Protein AF-A0A160PR15-F1 (afdb_monomer)

pLDDT: mean 78.42, std 10.97, range [46.88, 95.19]

Solvent-accessible surface area (backbone atoms only — not comparable to full-atom values): 7725 Å² total; per-residue (Å²): 132,55,72,69,57,44,51,52,32,45,76,69,64,31,69,67,41,46,52,51,52,41,53,50,18,53,51,42,32,54,52,16,66,76,66,73,35,67,69,54,29,51,52,16,53,52,46,39,53,50,42,54,52,53,50,52,49,48,53,34,62,72,36,92,85,48,62,57,69,47,37,61,37,36,32,20,40,94,86,67,48,79,72,49,74,49,77,34,45,55,36,96,81,42,84,44,45,62,35,44,72,67,12,91,67,56,68,91,54,75,79,83,76,64,100,55,70,35,43,34,33,27,62,65,39,71,70,52,67,42,61,25,74,48,77,74,130

Nearest PDB structures (foldseek):
  8p18-assembly1_6  TM=6.652E-01  e=3.764E+00  Escherichia coli K-12
  1xil-assembly1_B-2  TM=4.614E-01  e=5.043E+00  Homo sapiens
  1qnm-assembly1_B-2  TM=4.656E-01  e=6.757E+00  Homo sapiens
  7svs-assembly1_G  TM=4.425E-01  e=8.539E+00  Trichoderma reesei QM6a
  1em1-assembly1_A  TM=3.896E-01  e=6.373E+00  Homo sapiens

Foldseek 3Di:
DDPVVLVVCVVVLPPVSLVVLLVVLVVQLVVCVVVVPVVSNVVSVVSNVVSVLSVLLVVLVVPPPRAPQWFKKWWAWPVRHTLDIDIFGQDPPDSAQLSCCVTPPHDFDDSVPDPTTIWIKGAQDPPHSHIDIHDDD

Organism: NCBI:txid2506452

Radius of gyration: 19.24 Å; Cα contacts (8 Å, |Δi|>4): 192; chains: 1; bounding box: 52×30×51 Å

Mean predicted aligned error: 11.8 Å

Sequence (137 aa):
MSNEEFIKKLANRDAEALNELDTVAATIQYAAVTNDESSTYSAAVLLSNTVTELRRIEEARLSDTLMPERATVQFFNEAGLSCGQEQWRIPDTAIDAEGMKDSPDYREINTGVGTGSCIIVVPEQAPWFKPAIIKQA

Secondary structure (DSSP, 8-state):
--HHHHHHHHHTT-HHHHHHHHHHHHHHHHHHHHHT-HHHHHHHHHHHHHHHHHHHHHHHHH-TTT--SEEEEEEE-TT--EEEEEEEEPPTT-SSGGGGGG-TT------SSSS-PPEEEE-S-TTT-S-EEE---

Structure (mmCIF, N/CA/C/O backbone):
data_AF-A0A160PR15-F1
#
_entry.id   AF-A0A160PR15-F1
#
loop_
_atom_site.group_PDB
_atom_site.id
_atom_site.type_symbol
_atom_site.label_atom_id
_atom_site.label_alt_id
_atom_site.label_comp_id
_atom_site.label_asym_id
_atom_site.label_entity_id
_atom_site.label_seq_id
_atom_site.pdbx_PDB_ins_code
_atom_site.Cartn_x
_atom_site.Cartn_y
_atom_site.Cartn_z
_atom_site.occupancy
_atom_site.B_iso_or_equiv
_atom_site.auth_seq_id
_atom_site.auth_comp_id
_atom_site.auth_asym_id
_atom_site.auth_atom_id
_atom_site.pdbx_PDB_model_num
ATOM 1 N N . MET A 1 1 ? -25.584 -2.984 12.905 1.00 72.69 1 MET A N 1
ATOM 2 C CA . MET A 1 1 ? -25.105 -3.629 11.666 1.00 72.69 1 MET A CA 1
ATOM 3 C C . MET A 1 1 ? -24.715 -5.062 11.992 1.00 72.69 1 MET A C 1
ATOM 5 O O . MET A 1 1 ? -24.337 -5.302 13.134 1.00 72.69 1 MET A O 1
ATOM 9 N N . SER A 1 2 ? -24.850 -6.021 11.072 1.00 85.56 2 SER A N 1
ATOM 10 C CA . SER A 1 2 ? -24.284 -7.360 11.308 1.00 85.56 2 SER A CA 1
ATOM 11 C C . SER A 1 2 ? -22.769 -7.347 11.061 1.00 85.56 2 SER A C 1
ATOM 13 O O . SER A 1 2 ? -22.281 -6.533 10.278 1.00 85.56 2 SER A O 1
ATOM 15 N N . ASN A 1 3 ? -22.017 -8.262 11.682 1.00 79.69 3 ASN A N 1
ATOM 16 C CA . ASN A 1 3 ? -20.568 -8.354 11.456 1.00 79.69 3 ASN A CA 1
ATOM 17 C C . ASN A 1 3 ? -20.227 -8.631 9.980 1.00 79.69 3 ASN A C 1
ATOM 19 O O . ASN A 1 3 ? -19.241 -8.112 9.470 1.00 79.69 3 ASN A O 1
ATOM 23 N N . GLU A 1 4 ? -21.048 -9.413 9.274 1.00 81.88 4 GLU A N 1
ATOM 24 C CA . GLU A 1 4 ? -20.848 -9.685 7.843 1.00 81.88 4 GLU A CA 1
ATOM 25 C C . GLU A 1 4 ? -21.034 -8.435 6.980 1.00 81.88 4 GLU A C 1
ATOM 27 O O . GLU A 1 4 ? -20.294 -8.217 6.022 1.00 81.88 4 GLU A O 1
ATOM 32 N N . GLU A 1 5 ? -22.024 -7.611 7.311 1.00 83.25 5 GLU A N 1
ATOM 33 C CA . GLU A 1 5 ? -22.297 -6.358 6.614 1.00 83.25 5 GLU A CA 1
ATOM 34 C C . GLU A 1 5 ? -21.197 -5.326 6.893 1.00 83.25 5 GLU A C 1
ATOM 36 O O . GLU A 1 5 ? -20.722 -4.673 5.966 1.00 83.25 5 GLU A O 1
ATOM 41 N N . PHE A 1 6 ? -20.703 -5.273 8.131 1.00 78.88 6 PHE A N 1
ATOM 42 C CA . PHE A 1 6 ? -19.568 -4.443 8.527 1.00 78.88 6 PHE A CA 1
ATOM 43 C C . PHE A 1 6 ? -18.274 -4.828 7.797 1.00 78.88 6 PHE A C 1
ATOM 45 O O . PHE A 1 6 ? -17.607 -3.969 7.226 1.00 78.88 6 PHE A O 1
ATOM 52 N N . ILE A 1 7 ? -17.949 -6.124 7.724 1.00 78.06 7 ILE A N 1
ATOM 53 C CA . ILE A 1 7 ? -16.769 -6.615 6.994 1.00 78.06 7 ILE A CA 1
ATOM 54 C C . ILE A 1 7 ? -16.881 -6.310 5.498 1.00 78.06 7 ILE A C 1
ATOM 56 O O . ILE A 1 7 ? -15.901 -5.894 4.885 1.00 78.06 7 ILE A O 1
ATOM 60 N N . LYS A 1 8 ? -18.067 -6.471 4.895 1.00 80.94 8 LYS A N 1
ATOM 61 C CA . LYS A 1 8 ? -18.286 -6.106 3.485 1.00 80.94 8 LYS A CA 1
ATOM 62 C C . LYS A 1 8 ? -18.105 -4.610 3.250 1.00 80.94 8 LYS A C 1
ATOM 64 O O . LYS A 1 8 ? -17.466 -4.228 2.274 1.00 80.94 8 LYS A O 1
ATOM 69 N N . LYS A 1 9 ? -18.633 -3.769 4.141 1.00 82.25 9 LYS A N 1
ATOM 70 C CA . LYS A 1 9 ? -18.433 -2.319 4.080 1.00 82.25 9 LYS A CA 1
ATOM 71 C C . LYS A 1 9 ? -16.954 -1.944 4.239 1.00 82.25 9 LYS A C 1
ATOM 73 O O . LYS A 1 9 ? -16.458 -1.158 3.441 1.00 82.25 9 LYS A O 1
ATOM 78 N N . LEU A 1 10 ? -16.221 -2.571 5.164 1.00 77.88 10 LEU A N 1
ATOM 79 C CA . LEU A 1 10 ? -14.770 -2.389 5.315 1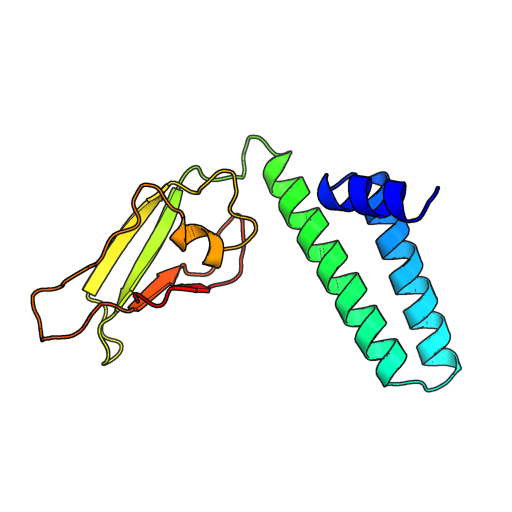.00 77.88 10 LEU A CA 1
ATOM 80 C C . LEU A 1 10 ? -13.978 -2.839 4.083 1.00 77.88 10 LEU A C 1
ATOM 82 O O . LEU A 1 10 ? -13.078 -2.127 3.646 1.00 77.88 10 LEU A O 1
ATOM 86 N N . ALA A 1 11 ? -14.318 -3.989 3.495 1.00 74.19 11 ALA A N 1
ATOM 87 C CA . ALA A 1 11 ? -13.685 -4.478 2.268 1.00 74.19 11 ALA A CA 1
ATOM 88 C C . ALA A 1 11 ? -13.883 -3.497 1.100 1.00 74.19 11 ALA A C 1
ATOM 90 O O . ALA A 1 11 ? -12.980 -3.306 0.288 1.00 74.19 11 ALA A O 1
ATOM 91 N N . ASN A 1 12 ? -15.037 -2.827 1.074 1.00 76.25 12 ASN A N 1
ATOM 92 C CA . ASN A 1 12 ? -15.360 -1.761 0.130 1.00 76.25 12 ASN A CA 1
ATOM 93 C C . ASN A 1 12 ? -14.921 -0.363 0.603 1.00 76.25 12 ASN A C 1
ATOM 95 O O . ASN A 1 12 ? -15.263 0.618 -0.050 1.00 76.25 12 ASN A O 1
ATOM 99 N N . ARG A 1 13 ? -14.171 -0.267 1.712 1.00 70.25 13 ARG A N 1
ATOM 100 C CA . ARG A 1 13 ? -13.600 0.976 2.269 1.00 70.25 13 ARG A CA 1
ATOM 101 C C . ARG A 1 13 ? -14.643 2.063 2.539 1.00 70.25 13 ARG A C 1
ATOM 103 O O . ARG A 1 13 ? -14.371 3.254 2.424 1.00 70.25 13 ARG A O 1
ATOM 110 N N . ASP A 1 14 ? -15.842 1.637 2.914 1.00 82.00 14 ASP A N 1
ATOM 111 C CA . ASP A 1 14 ? -16.953 2.518 3.241 1.00 82.00 14 ASP A CA 1
ATOM 112 C C . ASP A 1 14 ? -16.609 3.422 4.440 1.00 82.00 14 ASP A C 1
ATOM 114 O O . ASP A 1 14 ? -16.117 2.962 5.476 1.00 82.00 14 ASP A O 1
ATOM 118 N N . ALA A 1 15 ? -16.871 4.723 4.296 1.00 75.62 15 ALA A N 1
ATOM 119 C CA . ALA A 1 15 ? -16.492 5.733 5.282 1.00 75.62 15 ALA A CA 1
ATOM 120 C C . ALA A 1 15 ? -17.185 5.543 6.643 1.00 75.62 15 ALA A C 1
ATOM 122 O O . ALA A 1 15 ? -16.601 5.865 7.681 1.00 75.62 15 ALA A O 1
ATOM 123 N N . GLU A 1 16 ? -18.412 5.013 6.661 1.00 82.25 16 GLU A N 1
ATOM 124 C CA . GLU A 1 16 ? -19.141 4.709 7.895 1.00 82.25 16 GLU A CA 1
ATOM 125 C C . GLU A 1 16 ? -18.447 3.564 8.639 1.00 82.25 16 GLU A C 1
ATOM 127 O O . GLU A 1 16 ? -18.164 3.680 9.832 1.00 82.25 16 GLU A O 1
ATOM 132 N N . ALA A 1 17 ? -18.083 2.500 7.920 1.00 83.31 17 ALA A N 1
ATOM 133 C CA . ALA A 1 17 ? -17.412 1.348 8.511 1.00 83.31 17 ALA A CA 1
ATOM 134 C C . ALA A 1 17 ? -15.984 1.664 8.988 1.00 83.31 17 ALA A C 1
ATOM 136 O O . ALA A 1 17 ? -15.564 1.169 10.034 1.00 83.31 17 ALA A O 1
ATOM 137 N N . LEU A 1 18 ? -15.249 2.531 8.279 1.00 82.31 18 LEU A N 1
ATOM 138 C CA . LEU A 1 18 ? -13.946 3.024 8.741 1.00 82.31 18 LEU A CA 1
ATOM 139 C C . LEU A 1 18 ? -14.069 3.863 10.025 1.00 82.31 18 LEU A C 1
ATOM 141 O O . LEU A 1 18 ? -13.269 3.678 10.940 1.00 82.31 18 LEU A O 1
ATOM 145 N N . ASN A 1 19 ? -15.079 4.739 10.132 1.00 82.88 19 ASN A N 1
ATOM 146 C CA . ASN A 1 19 ? -15.346 5.520 11.351 1.00 82.88 19 ASN A CA 1
ATOM 147 C C . ASN A 1 19 ? -15.722 4.632 12.548 1.00 82.88 19 ASN A C 1
ATOM 149 O O . ASN A 1 19 ? -15.294 4.880 13.679 1.00 82.88 19 ASN A O 1
ATOM 153 N N . GLU A 1 20 ? -16.530 3.601 12.313 1.00 83.62 20 GLU A N 1
ATOM 154 C CA . GLU A 1 20 ? -16.929 2.652 13.351 1.00 83.62 20 GLU A CA 1
ATOM 155 C C . GLU A 1 20 ? -15.730 1.802 13.812 1.00 83.62 20 GLU A C 1
ATOM 157 O O . GLU A 1 20 ? -15.534 1.643 15.017 1.00 83.62 20 GLU A O 1
ATOM 162 N N . LEU A 1 21 ? -14.850 1.370 12.897 1.00 82.75 21 LEU A N 1
ATOM 163 C CA . LEU A 1 21 ? -13.610 0.664 13.250 1.00 82.75 21 LEU A CA 1
ATOM 164 C C . LEU A 1 21 ? -12.660 1.532 14.096 1.00 82.75 21 LEU A C 1
ATOM 166 O O . LEU A 1 21 ? -12.060 1.037 15.050 1.00 82.75 21 LEU A O 1
ATOM 170 N N . ASP A 1 22 ? -12.567 2.827 13.789 1.00 80.19 22 ASP A N 1
ATOM 171 C CA . ASP A 1 22 ? -11.781 3.811 14.547 1.00 80.19 22 ASP A CA 1
ATOM 172 C C . ASP A 1 22 ? -12.310 3.983 15.981 1.00 80.19 22 ASP A C 1
ATOM 174 O O . ASP A 1 22 ? -11.569 3.953 16.964 1.00 80.19 22 ASP A O 1
ATOM 178 N N . THR A 1 23 ? -13.635 4.083 16.107 1.00 82.75 23 THR A N 1
ATOM 179 C CA . THR A 1 23 ? -14.326 4.215 17.397 1.00 82.75 23 THR A CA 1
ATOM 180 C C . THR A 1 23 ? -14.117 2.971 18.262 1.00 82.75 23 THR A C 1
ATOM 182 O O . THR A 1 23 ? -13.875 3.076 19.470 1.00 82.75 23 THR A O 1
ATOM 185 N N . VAL A 1 24 ? -14.160 1.784 17.651 1.00 81.00 24 VAL A N 1
ATOM 186 C CA . VAL A 1 24 ? -13.853 0.516 18.323 1.00 81.00 24 VAL A CA 1
ATOM 187 C C . VAL A 1 24 ? -12.396 0.491 18.787 1.00 81.00 24 VAL A C 1
ATOM 189 O O . VAL A 1 24 ? -12.146 0.181 19.951 1.00 81.00 24 VAL A O 1
ATOM 192 N N . ALA A 1 25 ? -11.442 0.877 17.933 1.00 77.75 25 ALA A N 1
ATOM 193 C CA . ALA A 1 25 ? -10.027 0.935 18.299 1.00 77.75 25 ALA A CA 1
ATOM 194 C C . ALA A 1 25 ? -9.784 1.877 19.492 1.00 77.75 25 ALA A C 1
ATOM 196 O O . ALA A 1 25 ? -9.154 1.473 20.471 1.00 77.75 25 ALA A O 1
ATOM 197 N N . ALA A 1 26 ? -10.361 3.083 19.470 1.00 77.06 26 ALA A N 1
ATOM 198 C CA . ALA A 1 26 ? -10.264 4.051 20.564 1.00 77.06 26 ALA A CA 1
ATOM 199 C C . ALA A 1 26 ? -10.880 3.526 21.875 1.00 77.06 26 ALA A C 1
ATOM 201 O O . ALA A 1 26 ? -10.314 3.713 22.954 1.00 77.06 26 ALA A O 1
ATOM 202 N N . THR A 1 27 ? -12.013 2.822 21.788 1.00 79.62 27 THR A N 1
ATOM 203 C CA . THR A 1 27 ? -12.683 2.221 22.952 1.00 79.62 27 THR A CA 1
ATOM 204 C C . THR A 1 27 ? -11.827 1.124 23.585 1.00 79.62 27 THR A C 1
ATOM 206 O O . THR A 1 27 ? -11.654 1.102 24.805 1.00 79.62 27 THR A O 1
ATOM 209 N N . ILE A 1 28 ? -11.251 0.237 22.765 1.00 74.88 28 ILE A N 1
ATOM 210 C CA . ILE A 1 28 ? -10.356 -0.831 23.231 1.00 74.88 28 ILE A CA 1
ATOM 211 C C . ILE A 1 28 ? -9.089 -0.224 23.842 1.00 74.88 28 ILE A C 1
ATOM 213 O O . ILE A 1 28 ? -8.652 -0.668 24.901 1.00 74.88 28 ILE A O 1
ATOM 217 N N . GLN A 1 29 ? -8.525 0.820 23.228 1.00 73.00 29 GLN A N 1
ATOM 218 C CA . GLN A 1 29 ? -7.328 1.487 23.736 1.00 73.00 29 GLN A CA 1
ATOM 219 C C . GLN A 1 29 ? -7.579 2.133 25.103 1.00 73.00 29 GLN A C 1
ATOM 221 O O . GLN A 1 29 ? -6.786 1.936 26.022 1.00 73.00 29 GLN A O 1
ATOM 226 N N . TYR A 1 30 ? -8.699 2.847 25.265 1.00 72.25 30 TYR A N 1
ATOM 227 C CA . TYR A 1 30 ? -9.095 3.433 26.547 1.00 72.25 30 TYR A CA 1
ATOM 228 C C . TYR A 1 30 ? -9.264 2.357 27.628 1.00 72.25 30 TYR A C 1
ATOM 230 O O . TYR A 1 30 ? -8.679 2.473 28.704 1.00 72.25 30 TYR A O 1
ATOM 238 N N . ALA A 1 31 ? -9.988 1.274 27.319 1.00 68.12 31 ALA A N 1
ATOM 239 C CA . ALA A 1 31 ? -10.201 0.165 28.245 1.00 68.12 31 ALA A CA 1
ATOM 240 C C . ALA A 1 31 ? -8.889 -0.546 28.631 1.00 68.12 31 ALA A C 1
ATOM 242 O O . ALA A 1 31 ? -8.688 -0.890 29.797 1.00 68.12 31 ALA A O 1
ATOM 243 N N . ALA A 1 32 ? -7.974 -0.732 27.677 1.00 69.56 32 ALA A N 1
ATOM 244 C CA . ALA A 1 32 ? -6.684 -1.372 27.912 1.00 69.56 32 ALA A CA 1
ATOM 245 C C . ALA A 1 32 ? -5.763 -0.527 28.804 1.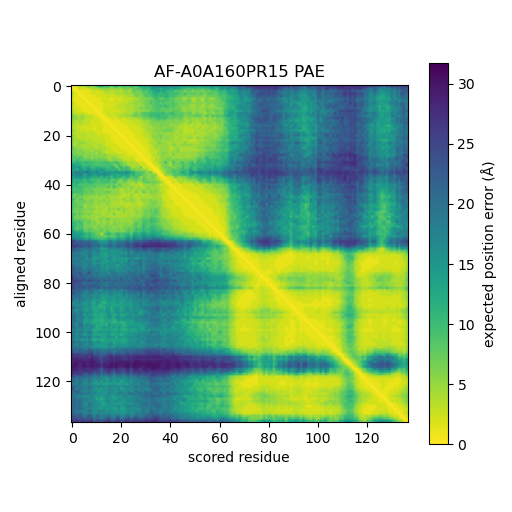00 69.56 32 ALA A C 1
ATOM 247 O O . ALA A 1 32 ? -5.097 -1.078 29.677 1.00 69.56 32 ALA A O 1
ATOM 248 N N . VAL A 1 33 ? -5.766 0.803 28.636 1.00 67.88 33 VAL A N 1
ATOM 249 C CA . VAL A 1 33 ? -5.029 1.731 29.515 1.00 67.88 33 VAL A CA 1
ATOM 250 C C . VAL A 1 33 ? -5.588 1.695 30.936 1.00 67.88 33 VAL A C 1
ATOM 252 O O . VAL A 1 33 ? -4.822 1.704 31.894 1.00 67.88 33 VAL A O 1
ATOM 255 N N . THR A 1 34 ? -6.912 1.626 31.094 1.00 70.88 34 THR A N 1
ATOM 256 C CA . THR A 1 34 ? -7.532 1.580 32.428 1.00 70.88 34 THR A CA 1
ATOM 257 C C . THR A 1 34 ? -7.332 0.251 33.158 1.00 70.88 34 THR A C 1
ATOM 259 O O . THR A 1 34 ? -7.350 0.243 34.385 1.00 70.88 34 THR A O 1
ATOM 262 N N . ASN A 1 35 ? -7.135 -0.852 32.426 1.00 74.31 35 ASN A N 1
ATOM 263 C CA . ASN A 1 35 ? -7.011 -2.206 32.985 1.00 74.31 35 ASN A CA 1
ATOM 264 C C . ASN A 1 35 ? -5.572 -2.766 32.963 1.00 74.31 35 ASN A C 1
ATOM 266 O O . ASN A 1 35 ? -5.376 -3.920 33.329 1.00 74.31 35 ASN A O 1
ATOM 270 N N . ASP A 1 36 ? -4.580 -1.967 32.550 1.00 68.06 36 ASP A N 1
ATOM 271 C CA . ASP A 1 36 ? -3.157 -2.347 32.437 1.00 68.06 36 ASP A CA 1
ATOM 272 C C . ASP A 1 36 ? -2.903 -3.586 31.539 1.00 68.06 36 ASP A C 1
ATOM 274 O O . ASP A 1 36 ? -2.006 -4.401 31.762 1.00 68.06 36 ASP A O 1
ATOM 278 N N . GLU A 1 37 ? -3.712 -3.747 30.485 1.00 75.81 37 GLU A N 1
ATOM 279 C CA . GLU A 1 37 ? -3.624 -4.874 29.548 1.00 75.81 37 GLU A CA 1
ATOM 280 C C . GLU A 1 37 ? -2.782 -4.514 28.312 1.00 75.81 37 GLU A C 1
ATOM 282 O O . GLU A 1 37 ? -3.292 -4.083 27.272 1.00 75.81 37 GLU A O 1
ATOM 287 N N . SER A 1 38 ? -1.463 -4.708 28.399 1.00 68.25 38 SER A N 1
ATOM 288 C CA . SER A 1 38 ? -0.527 -4.273 27.345 1.00 68.25 38 SER A CA 1
ATOM 289 C C . SER A 1 38 ? -0.738 -4.945 25.974 1.00 68.25 38 SER A C 1
ATOM 291 O O . SER A 1 38 ? -0.497 -4.326 24.932 1.00 68.25 38 SER A O 1
ATOM 293 N N . SER A 1 39 ? -1.228 -6.189 25.938 1.00 69.44 39 SER A N 1
ATOM 294 C CA . SER A 1 39 ? -1.545 -6.909 24.696 1.00 69.44 39 SER A CA 1
ATOM 295 C C . SER A 1 39 ? -2.792 -6.346 24.009 1.00 69.44 39 SER A C 1
ATOM 297 O O . SER A 1 39 ? -2.779 -6.125 22.797 1.00 69.44 39 SER A O 1
ATOM 299 N N . THR A 1 40 ? -3.837 -6.045 24.782 1.00 74.19 40 THR A N 1
ATOM 300 C CA . THR A 1 40 ? -5.079 -5.413 24.315 1.00 74.19 40 THR A CA 1
ATOM 301 C C . THR A 1 40 ? -4.807 -3.997 23.797 1.00 74.19 40 THR A C 1
ATOM 303 O O . THR A 1 40 ? -5.313 -3.608 22.743 1.00 74.19 40 THR A O 1
ATOM 306 N N . TYR A 1 41 ? -3.916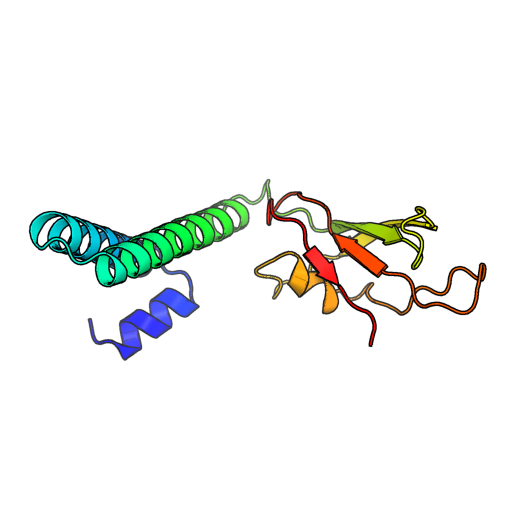 -3.258 24.466 1.00 72.19 41 TYR A N 1
ATOM 307 C CA . TYR A 1 41 ? -3.441 -1.951 24.006 1.00 72.19 41 TYR A CA 1
ATOM 308 C C . TYR A 1 41 ? -2.698 -2.047 22.666 1.00 72.19 41 TYR A C 1
ATOM 310 O O . TYR A 1 41 ? -2.972 -1.285 21.741 1.00 72.19 41 TYR A O 1
ATOM 318 N N . SER A 1 42 ? -1.793 -3.021 22.533 1.00 72.75 42 SER A N 1
ATOM 319 C CA . SER A 1 42 ? -1.025 -3.233 21.298 1.00 72.75 42 SER A CA 1
ATOM 320 C C . SER A 1 42 ? -1.931 -3.572 20.109 1.00 72.75 42 SER A C 1
ATOM 322 O O . SER A 1 42 ? -1.732 -3.050 19.011 1.00 72.75 42 SER A O 1
ATOM 324 N N . ALA A 1 43 ? -2.962 -4.394 20.327 1.00 72.94 43 ALA A N 1
ATOM 325 C CA . ALA A 1 43 ? -3.964 -4.704 19.310 1.00 72.94 43 ALA A CA 1
ATOM 326 C C . ALA A 1 43 ? -4.775 -3.462 18.897 1.00 72.94 43 ALA A C 1
ATOM 328 O O . ALA A 1 43 ? -4.996 -3.247 17.705 1.00 72.94 43 ALA A O 1
ATOM 329 N N . ALA A 1 44 ? -5.167 -2.616 19.854 1.00 74.75 44 ALA A N 1
ATOM 330 C CA . ALA A 1 44 ? -5.891 -1.375 19.577 1.00 74.75 44 ALA A CA 1
ATOM 331 C C . ALA A 1 44 ? -5.062 -0.378 18.753 1.00 74.75 44 ALA A C 1
ATOM 333 O O . ALA A 1 44 ? -5.569 0.210 17.798 1.00 74.75 44 ALA A O 1
ATOM 334 N N . VAL A 1 45 ? -3.771 -0.239 19.070 1.00 74.69 45 VAL A N 1
ATOM 335 C CA . VAL A 1 45 ? -2.839 0.594 18.296 1.00 74.69 45 VAL A CA 1
ATOM 336 C C . VAL A 1 45 ? -2.687 0.063 16.868 1.00 74.69 45 VAL A C 1
ATOM 338 O O . VAL A 1 45 ? -2.726 0.843 15.918 1.00 74.69 45 VAL A O 1
ATOM 341 N N . LEU A 1 46 ? -2.565 -1.258 16.685 1.00 76.88 46 LEU A N 1
ATOM 342 C CA . LEU A 1 46 ? -2.503 -1.872 15.354 1.00 76.88 46 LEU A CA 1
ATOM 343 C C . LEU A 1 46 ? -3.777 -1.587 14.536 1.00 76.88 46 LEU A C 1
ATOM 345 O O . LEU A 1 46 ? -3.691 -1.226 13.361 1.00 76.88 46 LEU A O 1
ATOM 349 N N . LEU A 1 47 ? -4.948 -1.713 15.164 1.00 77.06 47 LEU A N 1
ATOM 350 C CA . LEU A 1 47 ? -6.246 -1.396 14.563 1.00 77.06 47 LEU A CA 1
ATOM 351 C C . LEU A 1 47 ? -6.339 0.078 14.146 1.00 77.06 47 LEU A C 1
ATOM 353 O O . LEU A 1 47 ? -6.668 0.355 12.995 1.00 77.06 47 LEU A O 1
ATOM 357 N N . SER A 1 48 ? -5.983 1.015 15.028 1.00 74.69 48 SER A N 1
ATOM 358 C CA . SER A 1 48 ? -6.012 2.456 14.730 1.00 74.69 48 SER A CA 1
ATOM 359 C C . SER A 1 48 ? -5.040 2.841 13.604 1.00 74.69 48 SER A C 1
ATOM 361 O O . SER A 1 48 ? -5.406 3.568 12.675 1.00 74.69 48 SER A O 1
ATOM 363 N N . ASN A 1 49 ? -3.829 2.274 13.609 1.00 76.25 49 ASN A N 1
ATOM 364 C CA . ASN A 1 49 ? -2.873 2.456 12.516 1.00 76.25 49 ASN A CA 1
ATOM 365 C C . ASN A 1 49 ? -3.438 1.926 11.190 1.00 76.25 49 ASN A C 1
ATOM 367 O O . ASN A 1 49 ? -3.321 2.586 10.162 1.00 76.25 49 ASN A O 1
ATOM 371 N N . THR A 1 50 ? -4.100 0.767 11.213 1.00 77.00 50 THR A N 1
ATOM 372 C CA . THR A 1 50 ? -4.724 0.181 10.017 1.00 77.00 50 THR A CA 1
ATOM 373 C C . THR A 1 50 ? -5.846 1.071 9.475 1.00 77.00 50 THR A C 1
ATOM 375 O O . THR A 1 50 ? -5.902 1.309 8.271 1.00 77.00 50 THR A O 1
ATOM 378 N N . VAL A 1 51 ? -6.705 1.620 10.342 1.00 78.56 51 VAL A N 1
ATOM 379 C CA . VAL A 1 51 ? -7.766 2.565 9.940 1.00 78.56 51 VAL A CA 1
ATOM 380 C C . VAL A 1 51 ? -7.175 3.822 9.305 1.00 78.56 51 VAL A C 1
ATOM 382 O O . VAL A 1 51 ? -7.648 4.256 8.255 1.00 78.56 51 VAL A O 1
ATOM 385 N N . THR A 1 52 ? -6.126 4.384 9.909 1.00 72.00 52 THR A N 1
ATOM 386 C CA . THR A 1 52 ? -5.443 5.579 9.393 1.00 72.00 52 THR A CA 1
ATOM 387 C C . THR A 1 52 ? -4.892 5.338 7.987 1.00 72.00 52 THR A C 1
ATOM 389 O O . THR A 1 52 ? -5.086 6.157 7.090 1.00 72.00 52 THR A O 1
ATOM 392 N N . GLU A 1 53 ? -4.261 4.183 7.763 1.00 72.00 53 GLU A N 1
ATOM 393 C CA . GLU A 1 53 ? -3.748 3.799 6.446 1.00 72.00 53 GLU A CA 1
ATOM 394 C C . GLU A 1 53 ? -4.864 3.611 5.414 1.00 72.00 53 GLU A C 1
ATOM 396 O O . GLU A 1 53 ? -4.754 4.111 4.296 1.00 72.00 53 GLU A O 1
ATOM 401 N N . LEU A 1 54 ? -5.961 2.946 5.788 1.00 72.44 54 LEU A N 1
ATOM 402 C CA . LEU A 1 54 ? -7.105 2.743 4.898 1.00 72.44 54 LEU A CA 1
ATOM 403 C C . LEU A 1 54 ? -7.770 4.065 4.499 1.00 72.44 54 LEU A C 1
ATOM 405 O O . LEU A 1 54 ? -8.077 4.251 3.322 1.00 72.44 54 LEU A O 1
ATOM 409 N N . ARG A 1 55 ? -7.948 4.999 5.444 1.00 70.94 55 ARG A N 1
ATOM 410 C CA . ARG A 1 55 ? -8.466 6.345 5.147 1.00 70.94 55 ARG A CA 1
ATOM 411 C C . ARG A 1 55 ? -7.552 7.094 4.193 1.00 70.94 55 ARG A C 1
ATOM 413 O O . ARG A 1 55 ? -8.033 7.651 3.220 1.00 70.94 55 ARG A O 1
ATOM 420 N N . ARG A 1 56 ? -6.243 7.068 4.439 1.00 70.56 56 ARG A N 1
ATOM 421 C CA . ARG A 1 56 ? -5.259 7.743 3.589 1.00 70.56 56 ARG A CA 1
ATOM 422 C C . ARG A 1 56 ? -5.276 7.209 2.156 1.00 70.56 56 ARG A C 1
ATOM 424 O O . ARG A 1 56 ? -5.224 7.994 1.214 1.00 70.56 56 ARG A O 1
ATOM 431 N N . ILE A 1 57 ? -5.377 5.888 1.987 1.00 68.12 57 ILE A N 1
ATOM 432 C CA . ILE A 1 57 ? -5.521 5.254 0.667 1.00 68.12 57 ILE A CA 1
ATOM 433 C C . ILE A 1 57 ? -6.819 5.715 -0.007 1.00 68.12 57 ILE A C 1
ATOM 435 O O . ILE A 1 57 ? -6.813 6.022 -1.198 1.00 68.12 57 ILE A O 1
ATOM 439 N N . GLU A 1 58 ? -7.924 5.783 0.737 1.00 69.00 58 GLU A N 1
ATOM 440 C CA . GLU A 1 58 ? -9.215 6.209 0.193 1.00 69.00 58 GLU A CA 1
ATOM 441 C C . GLU A 1 58 ? -9.244 7.706 -0.152 1.00 69.00 58 GLU A C 1
ATOM 443 O O . GLU A 1 58 ? -9.739 8.078 -1.211 1.00 69.00 58 GLU A O 1
ATOM 448 N N . GLU A 1 59 ? -8.639 8.567 0.665 1.00 67.56 59 GLU A N 1
ATOM 449 C CA . GLU A 1 59 ? -8.460 9.994 0.375 1.00 67.56 59 GLU A CA 1
ATOM 450 C C . GLU A 1 59 ? -7.597 10.214 -0.875 1.00 67.56 59 GLU A C 1
ATOM 452 O O . GLU A 1 59 ? -7.956 11.015 -1.740 1.00 67.56 59 GLU A O 1
ATOM 457 N N . ALA A 1 60 ? -6.501 9.460 -1.017 1.00 62.25 60 ALA A N 1
ATOM 458 C CA . ALA A 1 60 ? -5.664 9.490 -2.214 1.00 62.25 60 ALA A CA 1
ATOM 459 C C . ALA A 1 60 ? -6.418 9.014 -3.468 1.00 62.25 60 ALA A C 1
ATOM 461 O O . ALA A 1 60 ? -6.147 9.505 -4.559 1.00 62.25 60 ALA A O 1
ATOM 462 N N . ARG A 1 61 ? -7.372 8.084 -3.317 1.00 63.00 61 ARG A N 1
ATOM 463 C CA . ARG A 1 61 ? -8.221 7.579 -4.406 1.00 63.00 61 ARG A CA 1
ATOM 464 C C . ARG A 1 61 ? -9.333 8.553 -4.799 1.00 63.00 61 ARG A C 1
ATOM 466 O O . ARG A 1 61 ? -9.631 8.685 -5.979 1.00 63.00 61 ARG A O 1
ATOM 473 N N . LEU A 1 62 ? -9.981 9.187 -3.820 1.00 63.91 62 LEU A N 1
ATOM 474 C CA . LEU A 1 62 ? -11.085 10.132 -4.035 1.00 63.91 62 LEU A CA 1
ATOM 475 C C . LEU A 1 62 ? -10.602 11.492 -4.548 1.00 63.91 62 LEU A C 1
ATOM 477 O O . LEU A 1 62 ? -11.371 12.235 -5.156 1.00 63.91 62 LEU A O 1
ATOM 481 N N . SER A 1 63 ? -9.335 11.826 -4.314 1.00 60.75 63 SER A N 1
ATOM 482 C CA . SER A 1 63 ? -8.684 12.934 -4.993 1.00 60.75 63 SER A CA 1
ATOM 483 C C . SER A 1 63 ? -8.257 12.486 -6.394 1.00 60.75 63 SER A C 1
ATOM 485 O O . SER A 1 63 ? -7.204 11.876 -6.556 1.00 60.75 63 SER A O 1
ATOM 487 N N . ASP A 1 64 ? -9.028 12.875 -7.419 1.00 50.03 64 ASP A N 1
ATOM 488 C CA . ASP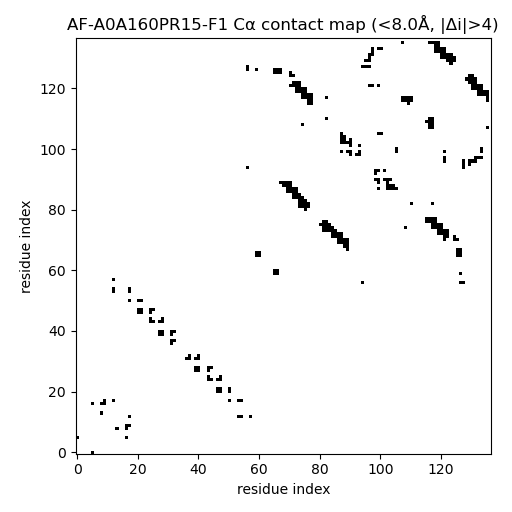 A 1 64 ? -8.691 12.742 -8.859 1.00 50.03 64 ASP A CA 1
ATOM 489 C C . ASP A 1 64 ? -7.296 13.309 -9.228 1.00 50.03 64 ASP A C 1
ATOM 491 O O . ASP A 1 64 ? -6.814 13.159 -10.349 1.00 50.03 64 ASP A O 1
ATOM 495 N N . THR A 1 65 ? -6.634 13.983 -8.289 1.00 53.47 65 THR A N 1
ATOM 496 C CA . THR A 1 65 ? -5.357 14.671 -8.442 1.00 53.47 65 THR A CA 1
ATOM 497 C C . THR A 1 65 ? -4.149 13.919 -7.860 1.00 53.47 65 THR A C 1
ATOM 499 O O . THR A 1 65 ? -3.032 14.396 -8.061 1.00 53.47 65 THR A O 1
ATOM 502 N N . LEU A 1 66 ? -4.309 12.799 -7.131 1.00 57.41 66 LEU A N 1
ATOM 503 C CA . LEU A 1 66 ? -3.224 12.241 -6.290 1.00 57.41 66 LEU A CA 1
ATOM 504 C C . LEU A 1 66 ? -2.887 10.749 -6.452 1.00 57.41 66 LEU A C 1
ATOM 506 O O . LEU A 1 66 ? -1.908 10.309 -5.848 1.00 57.41 66 LEU A O 1
ATOM 510 N N . MET A 1 67 ? -3.611 9.978 -7.265 1.00 64.62 67 MET A N 1
ATOM 511 C CA . MET A 1 67 ? -3.186 8.623 -7.645 1.00 64.62 67 MET A CA 1
ATOM 512 C C . MET A 1 67 ? -2.339 8.706 -8.920 1.00 64.62 67 MET A C 1
ATOM 514 O O . MET A 1 67 ? -2.900 8.811 -10.012 1.00 64.62 67 MET A O 1
ATOM 518 N N . PRO A 1 68 ? -0.996 8.712 -8.832 1.00 76.56 68 PRO A N 1
ATOM 519 C CA . PRO A 1 68 ? -0.188 8.669 -10.037 1.00 76.56 68 PRO A CA 1
ATOM 520 C C . PRO A 1 68 ? -0.472 7.356 -10.776 1.00 76.56 68 PRO A C 1
ATO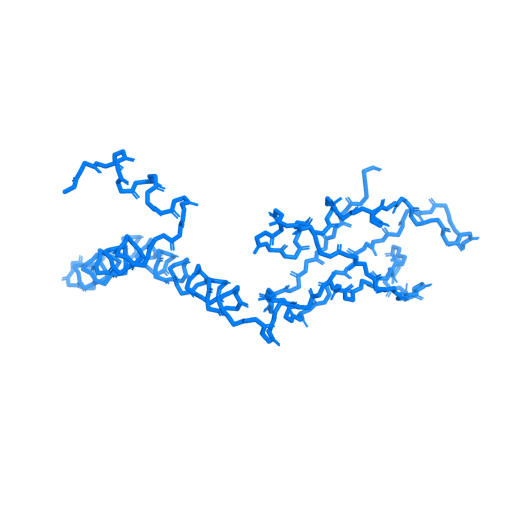M 522 O O . PRO A 1 68 ? -0.463 6.289 -10.179 1.00 76.56 68 PRO A O 1
ATOM 525 N N . GLU A 1 69 ? -0.680 7.405 -12.092 1.00 87.75 69 GLU A N 1
ATOM 526 C CA . GLU A 1 69 ? -0.880 6.186 -12.900 1.00 87.75 69 GLU A CA 1
ATOM 527 C C . GLU A 1 69 ? 0.357 5.271 -12.902 1.00 87.75 69 GLU A C 1
ATOM 529 O O . GLU A 1 69 ? 0.308 4.122 -13.352 1.00 87.75 69 GLU A O 1
ATOM 534 N N . ARG A 1 70 ? 1.502 5.800 -12.455 1.00 92.88 70 ARG A N 1
ATOM 535 C CA . ARG A 1 70 ? 2.794 5.126 -12.453 1.00 92.88 70 ARG A CA 1
ATOM 536 C C . ARG A 1 70 ? 3.540 5.345 -11.147 1.00 92.88 70 ARG A C 1
ATOM 538 O O . ARG A 1 70 ? 3.509 6.433 -10.583 1.00 92.88 70 ARG A O 1
ATOM 545 N N . ALA A 1 71 ? 4.270 4.321 -10.732 1.00 92.81 71 ALA A N 1
ATOM 546 C CA . ALA A 1 71 ? 5.205 4.369 -9.626 1.00 92.81 71 ALA A CA 1
ATOM 547 C C . ALA A 1 71 ? 6.638 4.204 -10.136 1.00 92.81 71 ALA A C 1
ATOM 549 O O . ALA A 1 71 ? 6.920 3.442 -11.066 1.00 92.81 71 ALA A O 1
ATOM 550 N N . THR A 1 72 ? 7.560 4.891 -9.473 1.00 94.88 72 THR A N 1
ATOM 551 C CA . THR A 1 72 ? 8.994 4.691 -9.658 1.00 94.88 72 THR A CA 1
ATOM 552 C C . THR A 1 72 ? 9.382 3.317 -9.136 1.00 94.88 72 THR A C 1
ATOM 554 O O . THR A 1 72 ? 8.979 2.940 -8.040 1.00 94.88 72 THR A O 1
ATOM 557 N N . VAL A 1 73 ? 10.205 2.592 -9.882 1.00 93.81 73 VAL A N 1
ATOM 558 C CA . VAL A 1 73 ? 10.747 1.296 -9.480 1.00 93.81 73 VAL A CA 1
ATOM 559 C C . VAL A 1 73 ? 12.250 1.311 -9.710 1.00 93.81 73 VAL A C 1
ATOM 561 O O . VAL A 1 73 ? 12.716 1.711 -10.774 1.00 93.81 73 VAL A O 1
ATOM 564 N N . GLN A 1 74 ? 13.017 0.923 -8.698 1.00 92.88 74 GLN A N 1
ATOM 565 C CA . GLN A 1 74 ? 14.475 0.900 -8.714 1.00 92.88 74 GLN A CA 1
ATOM 566 C C . GLN A 1 74 ? 14.976 -0.540 -8.711 1.00 92.88 74 GLN A C 1
ATOM 568 O O . GLN A 1 74 ? 14.417 -1.404 -8.038 1.00 92.88 74 GLN A O 1
ATOM 573 N N . PHE A 1 75 ? 16.053 -0.789 -9.446 1.00 89.94 75 PHE A N 1
ATOM 574 C CA . PHE A 1 75 ? 16.664 -2.107 -9.552 1.00 89.94 75 PHE A CA 1
ATOM 575 C C . PHE A 1 75 ? 18.027 -2.097 -8.883 1.00 89.94 75 PHE A C 1
ATOM 577 O O . PHE A 1 75 ? 18.834 -1.194 -9.121 1.00 89.94 75 PHE A O 1
ATOM 584 N N . PHE A 1 76 ? 18.300 -3.125 -8.092 1.00 86.12 76 PHE A N 1
ATOM 585 C CA . PHE A 1 76 ? 19.577 -3.325 -7.424 1.00 86.12 76 PHE A CA 1
ATOM 586 C C . PHE A 1 76 ? 20.062 -4.753 -7.653 1.00 86.12 76 PHE A C 1
ATOM 588 O O . PHE A 1 76 ? 19.260 -5.682 -7.694 1.00 86.12 76 PHE A O 1
ATOM 595 N N . ASN A 1 77 ? 21.371 -4.945 -7.789 1.00 82.50 77 ASN A N 1
ATOM 596 C CA . ASN A 1 77 ? 21.946 -6.289 -7.759 1.00 82.50 77 ASN A CA 1
ATOM 597 C C . ASN A 1 77 ? 22.056 -6.806 -6.312 1.00 82.50 77 ASN A C 1
ATOM 599 O O . ASN A 1 77 ? 21.796 -6.079 -5.352 1.00 82.50 77 ASN A O 1
ATOM 603 N N . GLU A 1 78 ? 22.498 -8.052 -6.141 1.00 79.56 78 GLU A N 1
ATOM 604 C CA . GLU A 1 78 ? 22.680 -8.672 -4.817 1.00 79.56 78 GLU A CA 1
ATOM 605 C C . GLU A 1 78 ? 23.697 -7.940 -3.922 1.00 79.56 78 GLU A C 1
ATOM 607 O O . GLU A 1 78 ? 23.630 -8.035 -2.699 1.00 79.56 78 GLU A O 1
ATOM 612 N N . ALA A 1 79 ? 24.618 -7.173 -4.513 1.00 80.38 79 ALA A N 1
ATOM 613 C CA . ALA A 1 79 ? 25.575 -6.340 -3.785 1.00 80.38 79 ALA A CA 1
ATOM 614 C C . ALA A 1 79 ? 24.998 -4.968 -3.374 1.00 80.38 79 ALA A C 1
ATOM 616 O O . ALA A 1 79 ? 25.716 -4.150 -2.799 1.00 80.38 79 ALA A O 1
ATOM 617 N N . GLY A 1 80 ? 23.726 -4.690 -3.685 1.00 77.56 80 GLY A N 1
ATOM 618 C CA . GLY A 1 80 ? 23.067 -3.414 -3.404 1.00 77.56 80 GLY A CA 1
ATOM 619 C C . GLY A 1 80 ? 23.473 -2.273 -4.343 1.00 77.56 80 GLY A C 1
ATOM 620 O O . GLY A 1 80 ? 23.175 -1.115 -4.059 1.00 77.56 80 GLY A O 1
ATOM 621 N N . LEU A 1 81 ? 24.148 -2.560 -5.461 1.00 82.19 81 LEU A N 1
ATOM 622 C CA . LEU A 1 81 ? 24.487 -1.552 -6.467 1.00 82.19 81 LEU A CA 1
ATOM 623 C C . LEU A 1 81 ? 23.288 -1.300 -7.380 1.00 82.19 81 LEU A C 1
ATOM 625 O O . LEU A 1 81 ? 22.683 -2.240 -7.902 1.00 82.19 81 LEU A O 1
ATOM 629 N N . SER A 1 82 ? 22.972 -0.021 -7.596 1.00 84.81 82 SER A N 1
ATOM 630 C CA . SER A 1 82 ? 21.888 0.369 -8.495 1.00 84.81 82 SER A CA 1
ATOM 631 C C . SER A 1 82 ? 22.189 -0.079 -9.921 1.00 84.81 82 SER A C 1
ATOM 633 O O . SER A 1 82 ? 23.267 0.164 -10.462 1.00 84.81 82 SER A O 1
ATOM 635 N N . CYS A 1 83 ? 21.207 -0.741 -10.513 1.00 77.38 83 CYS A N 1
ATOM 636 C CA . CYS A 1 83 ? 21.225 -1.246 -11.875 1.00 77.38 83 CYS A CA 1
ATOM 637 C C . CYS A 1 83 ? 20.348 -0.418 -12.819 1.00 77.38 83 CYS A C 1
ATOM 639 O O . CYS A 1 83 ? 20.458 -0.547 -14.036 1.00 77.38 83 CYS A O 1
ATOM 641 N N . GLY A 1 84 ? 19.475 0.428 -12.271 1.00 86.75 84 GLY A N 1
ATOM 642 C CA . GLY A 1 84 ? 18.606 1.301 -13.045 1.00 86.75 84 GLY A CA 1
ATOM 643 C C . GLY A 1 84 ? 17.352 1.714 -12.287 1.00 86.75 84 GLY A C 1
ATOM 644 O O . GLY A 1 84 ? 17.135 1.329 -11.136 1.00 86.75 84 GLY A O 1
ATOM 645 N N . GLN A 1 85 ? 16.523 2.499 -12.968 1.00 92.12 85 GLN A N 1
ATOM 646 C CA . GLN A 1 85 ? 15.224 2.952 -12.488 1.00 92.12 85 GLN A CA 1
ATOM 647 C C . GLN A 1 85 ? 14.245 3.056 -13.662 1.00 92.12 85 GLN A C 1
ATOM 649 O O . GLN A 1 85 ? 14.611 3.536 -14.735 1.00 92.12 85 GLN A O 1
ATOM 654 N N . GLU A 1 86 ? 12.997 2.656 -13.439 1.00 93.81 86 GLU A N 1
ATOM 655 C CA . GLU A 1 86 ? 11.892 2.735 -14.396 1.00 93.81 86 GLU A CA 1
ATOM 656 C C . GLU A 1 86 ? 10.628 3.335 -13.756 1.00 93.81 86 GLU A C 1
ATOM 658 O O . GLU A 1 86 ? 10.557 3.547 -12.546 1.00 93.81 86 GLU A O 1
ATOM 663 N N . GLN A 1 87 ? 9.633 3.635 -14.594 1.00 95.19 87 GLN A N 1
ATOM 664 C CA . GLN A 1 87 ? 8.281 4.022 -14.186 1.00 95.19 87 GLN A CA 1
ATOM 665 C C . GLN A 1 87 ? 7.314 2.928 -14.628 1.00 95.19 87 GLN A C 1
ATOM 667 O O . GLN A 1 87 ? 7.149 2.719 -15.832 1.00 95.19 87 GLN A O 1
ATOM 672 N N . TRP A 1 88 ? 6.687 2.248 -13.675 1.00 94.62 88 TRP A N 1
ATOM 673 C CA . TRP A 1 88 ? 5.764 1.142 -13.926 1.00 94.62 88 TRP A CA 1
ATOM 674 C C . TRP A 1 88 ? 4.336 1.558 -13.621 1.00 94.62 88 TRP A C 1
ATOM 676 O O . TRP A 1 88 ? 4.097 2.299 -12.672 1.00 94.62 88 TRP A O 1
ATOM 686 N N . ARG A 1 89 ? 3.383 1.074 -14.412 1.00 94.38 89 ARG A N 1
ATOM 687 C CA . ARG A 1 89 ? 1.954 1.306 -14.199 1.00 94.38 89 ARG A CA 1
ATOM 688 C C . ARG A 1 89 ? 1.503 0.700 -12.880 1.00 94.38 89 ARG A C 1
ATOM 690 O O . ARG A 1 89 ? 1.818 -0.459 -12.597 1.00 94.38 89 ARG A O 1
ATOM 697 N N . ILE A 1 90 ? 0.756 1.481 -12.109 1.00 91.06 90 ILE A N 1
ATOM 698 C CA . ILE A 1 90 ? 0.154 1.025 -10.859 1.00 91.06 90 ILE A CA 1
ATOM 699 C C . ILE A 1 90 ? -1.079 0.171 -11.193 1.00 91.06 90 ILE A C 1
ATOM 701 O O . ILE A 1 90 ? -1.957 0.655 -11.905 1.00 91.06 90 ILE A O 1
AT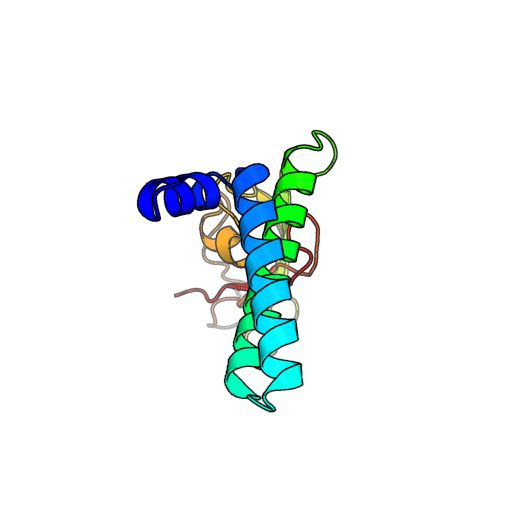OM 705 N N . PRO A 1 91 ? -1.166 -1.090 -10.728 1.00 88.81 91 PRO A N 1
ATOM 706 C CA . PRO A 1 91 ? -2.388 -1.882 -10.852 1.00 88.81 91 PRO A CA 1
ATOM 707 C C . PRO A 1 91 ? -3.551 -1.255 -10.087 1.00 88.81 91 PRO A C 1
ATOM 709 O O . PRO A 1 91 ? -3.375 -0.843 -8.941 1.00 88.81 91 PRO A O 1
ATOM 712 N N . ASP A 1 92 ? -4.764 -1.334 -10.636 1.00 81.00 92 ASP A N 1
ATOM 713 C CA . ASP A 1 92 ? -5.992 -0.918 -9.935 1.00 81.00 92 ASP A CA 1
ATOM 714 C C . ASP A 1 92 ? -6.195 -1.669 -8.602 1.00 81.00 92 ASP A C 1
ATOM 716 O O . ASP A 1 92 ? -6.864 -1.190 -7.686 1.00 81.00 92 ASP A O 1
ATOM 720 N N . THR A 1 93 ? -5.606 -2.862 -8.478 1.00 80.56 93 THR A N 1
ATOM 721 C CA . THR A 1 93 ? -5.671 -3.720 -7.290 1.00 80.56 93 THR A CA 1
ATOM 722 C C . THR A 1 93 ? -4.581 -3.436 -6.252 1.00 80.56 93 THR A C 1
ATOM 724 O O . THR A 1 93 ? -4.611 -4.040 -5.179 1.00 80.56 93 THR A O 1
ATOM 727 N N . ALA A 1 94 ? -3.611 -2.557 -6.530 1.00 83.81 94 ALA A N 1
ATOM 728 C CA . ALA A 1 94 ? -2.459 -2.335 -5.656 1.00 83.81 94 ALA A CA 1
ATOM 729 C C . ALA A 1 94 ? -2.820 -1.478 -4.428 1.00 83.81 94 ALA A C 1
ATOM 731 O O . ALA A 1 94 ? -2.861 -0.248 -4.472 1.00 83.81 94 ALA A O 1
ATOM 732 N N . ILE A 1 95 ? -3.072 -2.151 -3.301 1.00 78.50 95 ILE A N 1
ATOM 733 C CA . ILE A 1 95 ? -3.377 -1.516 -2.005 1.00 78.50 95 ILE A CA 1
ATOM 734 C C . ILE A 1 95 ? -2.114 -0.914 -1.369 1.00 78.50 95 ILE A C 1
ATOM 736 O O . ILE A 1 95 ? -2.184 0.122 -0.711 1.00 78.50 95 ILE A O 1
ATOM 740 N N . ASP A 1 96 ? -0.964 -1.542 -1.599 1.00 86.19 96 ASP A N 1
ATOM 741 C CA . ASP A 1 96 ? 0.356 -1.133 -1.128 1.00 86.19 96 ASP A CA 1
ATOM 742 C C . ASP A 1 96 ? 1.404 -1.242 -2.252 1.00 86.19 96 ASP A C 1
ATOM 744 O O . ASP A 1 96 ? 1.118 -1.680 -3.371 1.00 86.19 96 ASP A O 1
ATOM 748 N N . ALA A 1 97 ? 2.638 -0.839 -1.944 1.00 89.88 97 ALA A N 1
ATOM 749 C CA . ALA A 1 97 ? 3.753 -0.891 -2.880 1.00 89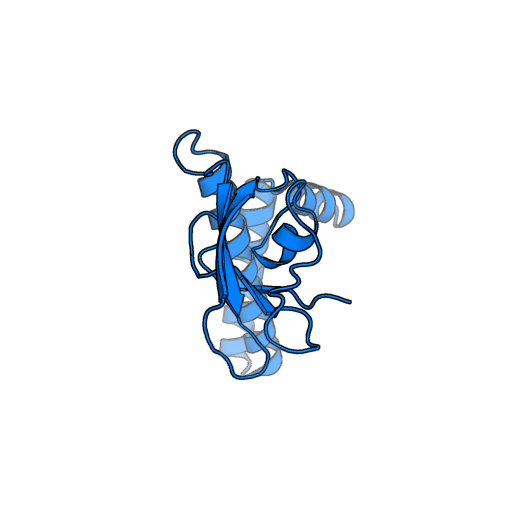.88 97 ALA A CA 1
ATOM 750 C C . ALA A 1 97 ? 4.180 -2.331 -3.244 1.00 89.88 97 ALA A C 1
ATOM 752 O O . ALA A 1 97 ? 4.800 -2.519 -4.290 1.00 89.88 97 ALA A O 1
ATOM 753 N N . GLU A 1 98 ? 3.839 -3.356 -2.447 1.00 91.56 98 GLU A N 1
ATOM 754 C CA . GLU A 1 98 ? 4.069 -4.760 -2.829 1.00 91.56 98 GLU A CA 1
ATOM 755 C C . GLU A 1 98 ? 3.138 -5.192 -3.967 1.00 91.56 98 GLU A C 1
ATOM 757 O O . GLU A 1 98 ? 3.524 -6.012 -4.805 1.00 91.56 98 GLU A O 1
ATOM 762 N N . GLY A 1 99 ? 1.949 -4.589 -4.058 1.00 90.50 99 GLY A N 1
ATOM 763 C CA . GLY A 1 99 ? 1.012 -4.766 -5.168 1.00 90.50 99 GLY A CA 1
ATOM 764 C C . GLY A 1 99 ? 1.603 -4.453 -6.548 1.00 90.50 99 GLY A C 1
ATOM 765 O O . GLY A 1 99 ? 1.105 -4.954 -7.551 1.00 90.50 99 GLY A O 1
ATOM 766 N N . MET A 1 100 ? 2.719 -3.718 -6.629 1.00 92.62 100 MET A N 1
ATOM 767 C CA . MET A 1 100 ? 3.446 -3.491 -7.886 1.00 92.62 100 MET A CA 1
ATOM 768 C C . MET A 1 100 ? 4.014 -4.767 -8.523 1.00 92.62 100 MET A C 1
ATOM 770 O O . MET A 1 100 ? 4.381 -4.739 -9.698 1.00 92.62 100 MET A O 1
ATOM 774 N N . LYS A 1 101 ? 4.047 -5.898 -7.805 1.00 91.50 101 LYS A N 1
ATOM 775 C CA . LYS A 1 101 ? 4.338 -7.219 -8.391 1.00 91.50 101 LYS A CA 1
ATOM 776 C C . LYS A 1 101 ? 3.328 -7.622 -9.476 1.00 91.50 101 LYS A C 1
ATOM 778 O O . LYS A 1 101 ? 3.675 -8.365 -10.384 1.00 91.50 101 LYS A O 1
ATOM 783 N N . ASP A 1 102 ? 2.102 -7.108 -9.382 1.00 91.38 102 ASP A N 1
ATOM 784 C CA . ASP A 1 102 ? 1.015 -7.365 -10.327 1.00 91.38 102 ASP A CA 1
ATOM 785 C C . ASP A 1 102 ? 0.958 -6.277 -11.420 1.00 91.38 102 ASP A C 1
ATOM 787 O O . ASP A 1 102 ? 0.007 -6.212 -12.203 1.00 91.38 102 ASP A O 1
ATOM 791 N N . SER A 1 103 ? 1.969 -5.395 -11.483 1.00 93.19 103 SER A N 1
ATOM 792 C CA . SER A 1 103 ? 2.091 -4.385 -12.535 1.00 93.19 103 SER A CA 1
ATOM 793 C C . SER A 1 103 ? 2.123 -5.040 -13.916 1.00 93.19 103 SER A C 1
ATOM 795 O O . SER A 1 103 ? 2.887 -5.981 -14.126 1.00 93.19 103 SER A O 1
ATOM 797 N N . PRO A 1 104 ? 1.397 -4.500 -14.912 1.00 92.56 104 PRO A N 1
ATOM 798 C CA . PRO A 1 104 ? 1.538 -4.928 -16.303 1.00 92.56 104 PRO A CA 1
ATOM 799 C C . PRO A 1 104 ? 2.961 -4.768 -16.863 1.00 92.56 104 PRO A C 1
ATOM 801 O O . PRO A 1 104 ? 3.271 -5.340 -17.906 1.00 92.56 104 PRO A O 1
ATOM 804 N N . ASP A 1 105 ? 3.797 -3.955 -16.210 1.00 92.94 105 ASP A N 1
ATOM 805 C CA . ASP A 1 105 ? 5.192 -3.719 -16.590 1.00 92.94 105 ASP A CA 1
ATOM 806 C C . ASP A 1 105 ? 6.179 -4.619 -15.819 1.00 92.94 105 ASP A C 1
ATOM 808 O O . ASP A 1 105 ? 7.377 -4.634 -16.139 1.00 92.94 105 ASP A O 1
ATOM 812 N N . TYR A 1 106 ? 5.679 -5.381 -14.833 1.00 90.94 106 TYR A N 1
ATOM 813 C CA . TYR A 1 106 ? 6.463 -6.329 -14.050 1.00 90.94 106 TYR A CA 1
ATOM 814 C C . TYR A 1 106 ? 7.040 -7.415 -14.957 1.00 90.94 106 TYR A C 1
ATOM 816 O O . TYR A 1 106 ? 6.339 -8.065 -15.735 1.00 90.94 106 TYR A O 1
ATOM 824 N N . ARG A 1 107 ? 8.349 -7.618 -14.839 1.00 88.38 107 ARG A N 1
ATOM 825 C CA . ARG A 1 107 ? 9.106 -8.633 -15.570 1.00 88.38 107 ARG A CA 1
ATOM 826 C C . ARG A 1 107 ? 10.393 -8.952 -14.827 1.00 88.38 107 ARG A C 1
ATOM 828 O O . ARG A 1 107 ? 10.853 -8.158 -14.006 1.00 88.38 107 ARG A O 1
ATOM 835 N N . GL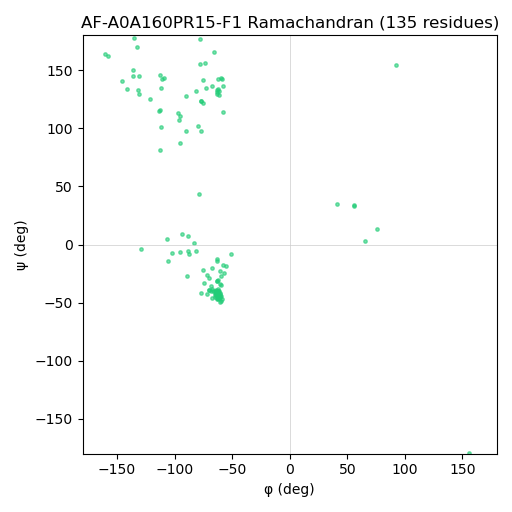U A 1 108 ? 11.000 -10.086 -15.154 1.00 81.19 108 GLU A N 1
ATOM 836 C CA . GLU A 1 108 ? 12.365 -10.376 -14.721 1.00 81.19 108 GLU A CA 1
ATOM 837 C C . GLU A 1 108 ? 13.336 -9.352 -15.317 1.00 81.19 108 GLU A C 1
ATOM 839 O O . GLU A 1 108 ? 13.305 -9.058 -16.515 1.00 81.19 108 GLU A O 1
ATOM 844 N N . ILE A 1 109 ? 14.201 -8.791 -14.470 1.00 75.81 109 ILE A N 1
ATOM 845 C CA . ILE A 1 109 ? 15.185 -7.784 -14.873 1.00 75.81 109 ILE A CA 1
ATOM 846 C C . ILE A 1 109 ? 16.556 -8.439 -14.753 1.00 75.81 109 ILE A C 1
ATOM 848 O O . ILE A 1 109 ? 17.114 -8.561 -13.664 1.00 75.81 109 ILE A O 1
ATOM 852 N N . ASN A 1 110 ? 17.091 -8.864 -15.896 1.00 69.19 110 ASN A N 1
ATOM 853 C CA . ASN A 1 110 ? 18.438 -9.410 -16.007 1.00 69.19 110 ASN A CA 1
ATOM 854 C C . ASN A 1 110 ? 19.379 -8.296 -16.464 1.00 69.19 110 ASN A C 1
ATOM 856 O O . ASN A 1 110 ? 19.272 -7.806 -17.586 1.00 69.19 110 ASN A O 1
ATOM 860 N N . THR A 1 111 ? 20.309 -7.878 -15.610 1.00 57.94 111 THR A N 1
ATOM 861 C CA . THR A 1 111 ? 21.202 -6.743 -15.906 1.00 57.94 111 THR A CA 1
ATOM 862 C C . THR A 1 111 ? 22.386 -7.107 -16.784 1.00 57.94 111 THR A C 1
ATOM 864 O O . THR A 1 111 ? 23.144 -6.227 -17.179 1.00 57.94 111 THR A O 1
ATOM 867 N N . GLY A 1 112 ? 22.581 -8.390 -17.099 1.00 53.94 112 GLY A N 1
ATOM 868 C CA . GLY A 1 112 ? 23.753 -8.854 -17.846 1.00 53.94 112 GLY A CA 1
ATOM 869 C C . GLY A 1 112 ? 25.078 -8.665 -17.093 1.00 53.94 112 GLY A C 1
ATOM 870 O O . GLY A 1 112 ? 26.132 -8.988 -17.637 1.00 53.94 112 GLY A O 1
ATOM 871 N N . VAL A 1 113 ? 25.041 -8.177 -15.845 1.00 50.25 113 VAL A N 1
ATOM 872 C CA . VAL A 1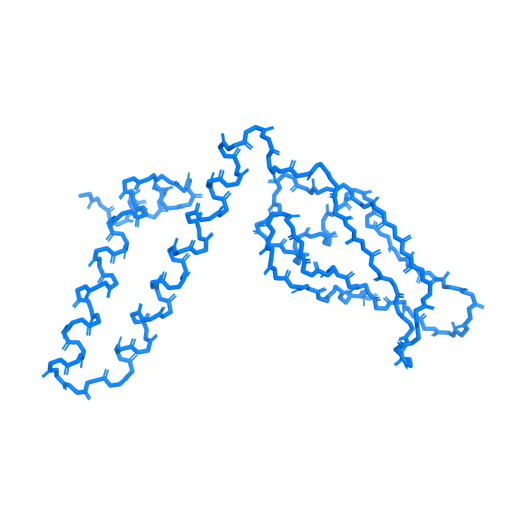 113 ? 26.199 -7.966 -14.972 1.00 50.25 113 VAL A CA 1
ATOM 873 C C . VAL A 1 113 ? 26.101 -8.947 -13.802 1.00 50.25 113 VAL A C 1
ATOM 875 O O . VAL A 1 113 ? 25.643 -8.608 -12.716 1.00 50.25 113 VAL A O 1
ATOM 878 N N . GLY A 1 114 ? 26.520 -10.190 -14.044 1.00 49.84 114 GLY A N 1
ATOM 879 C CA . GLY A 1 114 ? 26.475 -11.269 -13.052 1.00 49.84 114 GLY A CA 1
ATOM 880 C C . GLY A 1 114 ? 25.189 -12.100 -13.104 1.00 49.84 114 GLY A C 1
ATOM 881 O O . GLY A 1 114 ? 24.149 -11.666 -13.586 1.00 49.84 114 GLY A O 1
ATOM 882 N N . THR A 1 115 ? 25.292 -13.345 -12.652 1.00 46.88 115 THR A N 1
ATOM 883 C CA . THR A 1 115 ? 24.262 -14.395 -12.708 1.00 46.88 115 THR A CA 1
ATOM 884 C C . THR A 1 115 ? 23.185 -14.246 -11.624 1.00 46.88 115 THR A C 1
ATOM 886 O O . THR A 1 115 ? 22.849 -15.231 -10.973 1.00 46.88 115 THR A O 1
ATOM 889 N N . GLY A 1 116 ? 22.686 -13.033 -11.378 1.00 54.88 116 GLY A N 1
ATOM 890 C CA . GLY A 1 116 ? 21.728 -12.767 -10.302 1.00 54.88 116 GLY A CA 1
ATOM 891 C C . GLY A 1 116 ? 20.536 -11.945 -10.775 1.00 54.88 116 GLY A C 1
ATOM 892 O O . GLY A 1 116 ? 20.708 -10.933 -11.456 1.00 54.88 116 GLY A O 1
ATOM 893 N N . SER A 1 117 ? 19.335 -12.384 -10.402 1.00 64.94 117 SER A N 1
ATOM 894 C CA . SER A 1 117 ? 18.091 -11.628 -10.559 1.00 64.94 117 SER A CA 1
ATOM 895 C C . SER A 1 117 ? 18.194 -10.294 -9.813 1.00 64.94 117 SER A C 1
ATOM 897 O O . SER A 1 117 ? 18.790 -10.219 -8.736 1.00 64.94 117 SER A O 1
ATOM 899 N N . CYS A 1 118 ? 17.629 -9.219 -10.365 1.00 73.38 118 CYS A N 1
ATOM 900 C CA . CYS A 1 118 ? 17.634 -7.937 -9.666 1.00 73.38 118 CYS A CA 1
ATOM 901 C C . CYS A 1 118 ? 16.620 -7.923 -8.528 1.00 73.38 118 CYS A C 1
ATOM 903 O O . CYS A 1 118 ? 15.484 -8.376 -8.654 1.00 73.38 118 CYS A O 1
ATOM 905 N N . ILE A 1 119 ? 17.009 -7.293 -7.428 1.00 85.50 119 ILE A N 1
ATOM 906 C CA . ILE A 1 119 ? 16.082 -6.895 -6.385 1.00 85.50 119 ILE A CA 1
ATOM 907 C C . ILE A 1 119 ? 15.330 -5.671 -6.900 1.00 85.50 119 ILE A C 1
ATOM 909 O O . ILE A 1 119 ? 15.934 -4.651 -7.245 1.00 85.50 119 ILE A O 1
ATOM 913 N N . ILE A 1 120 ? 14.007 -5.782 -6.951 1.00 90.94 120 ILE A N 1
ATOM 914 C CA . ILE A 1 120 ? 13.128 -4.675 -7.293 1.00 90.94 120 ILE A CA 1
ATOM 915 C C . ILE A 1 120 ? 12.752 -3.946 -6.004 1.00 90.94 120 ILE A C 1
ATOM 917 O O . ILE A 1 120 ? 12.262 -4.555 -5.053 1.00 90.94 120 ILE A O 1
ATOM 921 N N . VAL A 1 121 ? 12.943 -2.632 -5.981 1.00 92.88 121 VAL A N 1
ATOM 922 C CA . VAL A 1 121 ? 12.562 -1.763 -4.869 1.00 92.88 121 VAL A CA 1
ATOM 923 C C . VAL A 1 121 ? 11.591 -0.708 -5.372 1.00 92.88 121 VAL A C 1
ATOM 925 O O . VAL A 1 121 ? 11.889 0.043 -6.298 1.00 92.88 121 VAL A O 1
ATOM 928 N N . VAL A 1 122 ? 10.434 -0.622 -4.730 1.00 93.69 122 VAL A N 1
ATOM 929 C CA . VAL A 1 122 ? 9.499 0.487 -4.894 1.00 93.69 122 VAL A CA 1
ATOM 930 C C . VAL A 1 122 ? 9.786 1.458 -3.746 1.00 93.69 122 VAL A C 1
ATOM 932 O O . VAL A 1 122 ? 9.504 1.112 -2.599 1.00 93.69 122 VAL A O 1
ATOM 935 N N . PRO A 1 123 ? 10.410 2.625 -3.990 1.00 91.44 123 PRO A N 1
ATOM 936 C CA . PRO A 1 123 ? 10.699 3.587 -2.937 1.00 91.44 123 PRO A CA 1
ATOM 937 C C . PRO A 1 123 ? 9.413 4.168 -2.347 1.00 91.44 123 PRO A C 1
ATOM 939 O O . PRO A 1 123 ? 8.327 4.068 -2.924 1.00 91.44 123 PRO A O 1
ATOM 942 N N . GLU A 1 124 ? 9.562 4.815 -1.196 1.00 88.50 124 GLU A N 1
ATOM 943 C CA . GLU A 1 124 ? 8.493 5.581 -0.573 1.00 88.50 124 GLU A CA 1
ATOM 944 C C . GLU A 1 124 ? 7.996 6.687 -1.519 1.00 88.50 124 GLU A C 1
ATOM 946 O O . GLU A 1 124 ? 8.740 7.606 -1.861 1.00 88.50 124 GLU A O 1
ATOM 951 N N . GLN A 1 125 ? 6.745 6.583 -1.971 1.00 85.06 125 GLN A N 1
ATOM 952 C CA . GLN A 1 125 ? 6.118 7.537 -2.891 1.00 85.06 125 GLN A CA 1
ATOM 953 C C . GLN A 1 125 ? 4.592 7.430 -2.836 1.00 85.06 125 GLN A C 1
ATOM 955 O O . GLN A 1 125 ? 4.055 6.426 -2.365 1.00 85.06 125 GLN A O 1
ATOM 960 N N . ALA A 1 126 ? 3.883 8.435 -3.350 1.00 79.88 126 ALA A N 1
ATOM 961 C CA . ALA A 1 126 ? 2.435 8.349 -3.529 1.00 79.88 126 ALA A CA 1
ATOM 962 C C . ALA A 1 126 ? 2.054 7.175 -4.464 1.00 79.88 126 ALA A C 1
ATOM 964 O O . ALA A 1 126 ? 2.776 6.925 -5.429 1.00 79.88 126 ALA A O 1
ATOM 965 N N . PRO A 1 127 ? 0.940 6.464 -4.209 1.00 75.81 127 PRO A N 1
ATOM 966 C CA . PRO A 1 127 ? -0.035 6.706 -3.139 1.00 75.81 127 PRO A CA 1
ATOM 967 C C . PRO A 1 127 ? 0.316 6.024 -1.803 1.00 75.81 127 PRO A C 1
ATOM 969 O O . PRO A 1 127 ? -0.340 6.281 -0.797 1.00 75.81 127 PRO A O 1
ATOM 972 N N . TRP A 1 128 ? 1.338 5.165 -1.750 1.00 82.81 128 TRP A N 1
ATOM 973 C CA . TRP A 1 128 ? 1.545 4.280 -0.598 1.00 82.81 128 TRP A CA 1
ATOM 974 C C . TRP A 1 128 ? 2.405 4.869 0.508 1.00 82.81 128 TRP A C 1
ATOM 976 O O . TRP A 1 128 ? 2.218 4.492 1.656 1.00 82.81 128 TRP A O 1
ATOM 986 N N . PHE A 1 129 ? 3.319 5.793 0.212 1.00 78.38 129 PHE A N 1
ATOM 987 C CA . PHE A 1 129 ? 4.267 6.400 1.161 1.00 78.38 129 PHE A CA 1
ATOM 988 C C . PHE A 1 129 ? 4.869 5.381 2.149 1.00 78.38 129 PHE A C 1
ATOM 990 O O . PHE A 1 129 ? 5.126 5.673 3.312 1.00 78.38 129 PHE A O 1
ATOM 997 N N . LYS A 1 130 ? 5.092 4.160 1.655 1.00 81.50 130 LYS A N 1
ATOM 998 C CA . LYS A 1 130 ? 5.850 3.093 2.294 1.00 81.50 130 LYS A CA 1
ATOM 999 C C . LYS A 1 130 ? 6.638 2.389 1.200 1.00 81.50 130 LYS A C 1
ATOM 1001 O O . LYS A 1 130 ? 6.062 2.123 0.141 1.00 81.50 130 LYS A O 1
ATOM 1006 N N . PRO A 1 131 ? 7.931 2.120 1.413 1.00 89.81 131 PRO A N 1
ATOM 1007 C CA . PRO A 1 131 ? 8.706 1.378 0.443 1.00 89.81 131 PRO A CA 1
ATOM 1008 C C . PRO A 1 131 ? 8.316 -0.105 0.462 1.00 89.81 131 PRO A C 1
ATOM 1010 O O . PRO A 1 131 ? 7.862 -0.624 1.483 1.00 89.81 131 PRO A O 1
ATOM 1013 N N . ALA A 1 132 ? 8.562 -0.796 -0.645 1.00 92.75 132 ALA A N 1
ATOM 1014 C CA . ALA A 1 132 ? 8.450 -2.247 -0.738 1.00 92.75 132 ALA A CA 1
ATOM 1015 C C . ALA A 1 132 ? 9.642 -2.844 -1.488 1.00 92.75 132 ALA A C 1
ATOM 1017 O O . ALA A 1 132 ? 10.218 -2.216 -2.378 1.00 92.75 132 ALA A O 1
ATOM 1018 N N . ILE A 1 133 ? 9.992 -4.082 -1.137 1.00 91.44 133 ILE A N 1
ATOM 1019 C CA . ILE A 1 133 ? 10.983 -4.886 -1.853 1.00 91.44 133 ILE A CA 1
ATOM 1020 C C . ILE A 1 133 ? 10.247 -6.055 -2.495 1.00 91.44 133 ILE A C 1
ATOM 1022 O O . ILE A 1 133 ? 9.716 -6.917 -1.797 1.00 91.44 133 ILE A O 1
ATOM 1026 N N . ILE A 1 134 ? 10.245 -6.106 -3.823 1.00 89.00 134 ILE A N 1
ATOM 1027 C CA . ILE A 1 134 ? 9.624 -7.187 -4.581 1.00 89.00 134 ILE A CA 1
ATOM 1028 C C . ILE A 1 134 ? 10.714 -8.199 -4.915 1.00 89.00 134 ILE A C 1
ATOM 1030 O O . ILE A 1 134 ? 11.636 -7.930 -5.689 1.00 89.00 134 ILE A O 1
ATOM 1034 N N . LYS A 1 135 ? 10.621 -9.373 -4.290 1.00 74.00 135 LYS A N 1
ATOM 1035 C CA . LYS A 1 135 ? 11.515 -10.494 -4.583 1.00 74.00 135 LYS A CA 1
ATOM 1036 C C . LYS A 1 135 ? 11.078 -11.148 -5.888 1.00 74.00 135 LYS A C 1
ATOM 1038 O O . LYS A 1 135 ? 9.931 -11.572 -6.003 1.00 74.00 135 LYS A O 1
ATOM 1043 N N . GLN A 1 136 ? 11.997 -11.234 -6.844 1.00 70.31 136 GLN A N 1
ATOM 1044 C CA . GLN A 1 136 ? 11.809 -12.052 -8.039 1.00 70.31 136 GLN A CA 1
ATOM 1045 C C . GLN A 1 136 ? 11.926 -13.531 -7.628 1.00 70.31 136 GLN A C 1
ATOM 1047 O O . GLN A 1 136 ? 12.780 -13.863 -6.801 1.00 70.31 136 GLN A O 1
ATOM 1052 N N . ALA A 1 137 ? 10.998 -14.363 -8.107 1.00 60.34 137 ALA A N 1
ATOM 1053 C CA . ALA A 1 137 ? 10.940 -15.797 -7.809 1.00 60.34 137 ALA A CA 1
ATOM 1054 C C . ALA A 1 137 ? 11.957 -16.593 -8.633 1.00 60.34 137 ALA A C 1
ATOM 1056 O O . ALA A 1 137 ? 12.309 -16.117 -9.733 1.00 60.34 137 ALA A O 1
#